Protein AF-W7TIV8-F1 (afdb_monomer_lite)

Foldseek 3Di:
DDQDDQDDDFWWFWDDDPDQWTWIFGDDPPPDLQTFIQFQDPQFTGTHSDDDQRRIWHWAADPPQWTWTAGPVRFTFFQDPVRDTTTHNDDDLRRTWHWDDDPVDPRITFIARDPVRDTRD

Structure (mmCIF, N/CA/C/O backbone):
data_AF-W7TIV8-F1
#
_entry.id   AF-W7TIV8-F1
#
loop_
_atom_site.group_PDB
_atom_site.id
_atom_site.type_symbol
_atom_site.label_atom_id
_atom_site.label_alt_id
_atom_site.label_comp_id
_atom_site.label_asym_id
_atom_site.label_entity_id
_atom_site.label_seq_id
_atom_site.pdbx_PDB_ins_code
_atom_site.Cartn_x
_atom_site.Cartn_y
_atom_site.Cartn_z
_atom_site.occupancy
_atom_site.B_iso_or_equiv
_atom_site.auth_seq_id
_atom_site.auth_comp_id
_atom_site.auth_asym_id
_atom_site.auth_atom_id
_atom_site.pdbx_PDB_model_num
ATOM 1 N N . MET A 1 1 ? 21.490 16.727 1.771 1.00 32.19 1 MET A N 1
ATOM 2 C CA . MET A 1 1 ? 20.610 15.551 1.943 1.00 32.19 1 MET A CA 1
ATOM 3 C C . MET A 1 1 ? 19.280 15.886 1.298 1.00 32.19 1 MET A C 1
ATOM 5 O O . MET A 1 1 ? 18.536 16.679 1.860 1.00 32.19 1 MET A O 1
ATOM 9 N N . ASN A 1 2 ? 19.028 15.374 0.094 1.00 31.95 2 ASN A N 1
ATOM 10 C CA . ASN A 1 2 ? 17.777 15.632 -0.614 1.00 31.95 2 ASN A CA 1
ATOM 11 C C . ASN A 1 2 ? 16.676 14.774 0.015 1.00 31.95 2 ASN A C 1
ATOM 13 O O . ASN A 1 2 ? 16.628 13.568 -0.203 1.00 31.95 2 ASN A O 1
ATOM 17 N N . ARG A 1 3 ? 15.827 15.397 0.839 1.00 27.39 3 ARG A N 1
ATOM 18 C CA . ARG A 1 3 ? 14.509 14.856 1.171 1.00 27.39 3 ARG A CA 1
ATOM 19 C C . ARG A 1 3 ? 13.634 15.086 -0.051 1.00 27.39 3 ARG A C 1
ATOM 21 O O . ARG A 1 3 ? 13.262 16.221 -0.328 1.00 27.39 3 ARG A O 1
ATOM 28 N N . THR A 1 4 ? 13.383 14.034 -0.812 1.00 33.22 4 THR A N 1
ATOM 29 C CA . THR A 1 4 ? 12.374 14.080 -1.863 1.00 33.22 4 THR A CA 1
ATOM 30 C C . THR A 1 4 ? 11.033 13.892 -1.174 1.00 33.22 4 THR A C 1
ATOM 32 O O . THR A 1 4 ? 10.724 12.797 -0.710 1.00 33.22 4 THR A O 1
ATOM 35 N N . ASP A 1 5 ? 10.277 14.978 -1.036 1.00 29.23 5 ASP A N 1
ATOM 36 C CA . ASP A 1 5 ? 8.865 14.896 -0.675 1.00 29.23 5 ASP A CA 1
ATOM 37 C C . ASP A 1 5 ? 8.171 13.965 -1.681 1.00 29.23 5 ASP A C 1
ATOM 39 O O . ASP A 1 5 ? 8.385 14.105 -2.890 1.00 29.23 5 ASP A O 1
ATOM 43 N N . LEU A 1 6 ? 7.374 13.004 -1.195 1.00 33.44 6 LEU A N 1
ATOM 44 C CA . LEU A 1 6 ? 6.531 12.160 -2.045 1.00 33.44 6 LEU A CA 1
ATOM 45 C C . LEU A 1 6 ? 5.599 13.095 -2.839 1.00 33.44 6 LEU A C 1
ATOM 47 O O . LEU A 1 6 ? 4.651 13.661 -2.293 1.00 33.44 6 LEU A O 1
ATOM 51 N N . ARG A 1 7 ? 5.919 13.336 -4.113 1.00 30.36 7 ARG A N 1
ATOM 52 C CA . ARG A 1 7 ? 5.072 14.094 -5.036 1.00 30.36 7 ARG A CA 1
ATOM 53 C C . ARG A 1 7 ? 4.249 13.110 -5.846 1.00 30.36 7 ARG A C 1
ATOM 55 O O . ARG A 1 7 ? 4.795 12.276 -6.557 1.00 30.36 7 ARG A O 1
ATOM 62 N N . ILE A 1 8 ? 2.937 13.283 -5.747 1.00 31.92 8 ILE A N 1
ATOM 63 C CA . ILE A 1 8 ? 1.914 12.438 -6.351 1.00 31.92 8 ILE A CA 1
ATOM 64 C C . ILE A 1 8 ? 2.038 12.485 -7.883 1.00 31.92 8 ILE A C 1
ATOM 66 O O . ILE A 1 8 ? 1.635 13.471 -8.496 1.00 31.92 8 ILE A O 1
ATOM 70 N N . SER A 1 9 ? 2.614 11.445 -8.497 1.00 34.16 9 SER A N 1
ATOM 71 C CA . SER A 1 9 ? 2.404 11.061 -9.907 1.00 34.16 9 SER A CA 1
ATOM 72 C C . SER A 1 9 ? 3.138 9.747 -10.253 1.00 34.16 9 SER A C 1
ATOM 74 O O . SER A 1 9 ? 4.233 9.806 -10.815 1.00 34.16 9 SER A O 1
ATOM 76 N N . SER A 1 10 ? 2.582 8.561 -9.959 1.00 35.62 10 SER A N 1
ATOM 77 C CA . SER A 1 10 ? 3.097 7.255 -10.428 1.00 35.62 10 SER A CA 1
ATOM 78 C C . SER A 1 10 ? 2.113 6.099 -10.184 1.00 35.62 10 SER A C 1
ATOM 80 O O . SER A 1 10 ? 1.615 5.924 -9.080 1.00 35.62 10 SER A O 1
ATOM 82 N N . THR A 1 11 ? 1.873 5.260 -11.197 1.00 44.84 11 THR A N 1
ATOM 83 C CA . THR A 1 11 ? 1.294 3.903 -11.052 1.00 44.84 11 THR A CA 1
ATOM 84 C C . THR A 1 11 ? 2.245 3.046 -10.203 1.00 44.84 11 THR A C 1
ATOM 86 O O . THR A 1 11 ? 3.437 3.289 -10.297 1.00 44.84 11 THR A O 1
ATOM 89 N N . MET A 1 12 ? 1.821 2.065 -9.393 1.00 47.78 12 MET A N 1
ATOM 90 C CA . MET A 1 12 ? 2.755 1.208 -8.631 1.00 47.78 12 MET A CA 1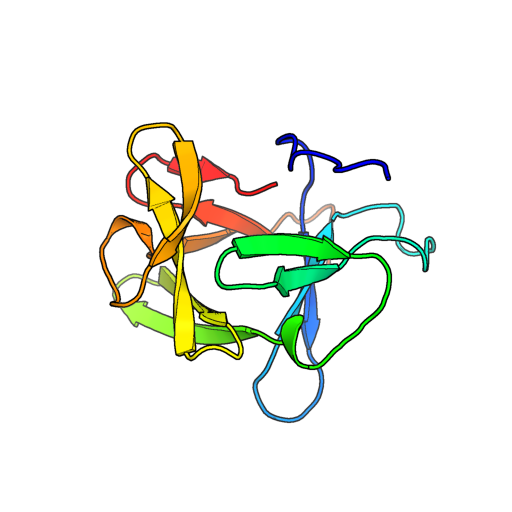
ATOM 91 C C . MET A 1 12 ? 2.845 -0.220 -9.203 1.00 47.78 12 MET A C 1
ATOM 93 O O . MET A 1 12 ? 1.948 -0.701 -9.886 1.00 47.78 12 MET A O 1
ATOM 97 N N . VAL A 1 13 ? 3.955 -0.918 -8.967 1.00 44.03 13 VAL A N 1
ATOM 98 C CA . VAL A 1 13 ? 4.175 -2.323 -9.343 1.00 44.03 13 VAL A CA 1
ATOM 99 C C . VAL A 1 13 ? 4.338 -3.130 -8.065 1.00 44.03 13 VAL A C 1
ATOM 101 O O . VAL A 1 13 ? 5.218 -2.827 -7.258 1.00 44.03 13 VAL A O 1
ATOM 104 N N . ALA A 1 14 ? 3.493 -4.146 -7.897 1.00 47.94 14 ALA A N 1
ATOM 105 C CA . ALA A 1 14 ? 3.549 -5.084 -6.787 1.00 47.94 14 ALA A CA 1
ATOM 106 C C . ALA A 1 14 ? 4.448 -6.270 -7.163 1.00 47.94 14 ALA A C 1
ATOM 108 O O . ALA A 1 14 ? 4.129 -7.015 -8.089 1.00 47.94 14 ALA A O 1
ATOM 109 N N . HIS A 1 15 ? 5.561 -6.469 -6.453 1.00 46.28 15 HIS A N 1
ATOM 110 C CA . HIS A 1 15 ? 6.356 -7.697 -6.582 1.00 46.28 15 HIS A CA 1
ATOM 111 C C . HIS A 1 15 ? 5.999 -8.630 -5.432 1.00 46.28 15 HIS A C 1
ATOM 113 O O . HIS A 1 15 ? 6.226 -8.297 -4.267 1.00 46.28 15 HIS A O 1
ATOM 119 N N . ASN A 1 16 ? 5.430 -9.788 -5.766 1.00 39.25 16 ASN A N 1
ATOM 120 C CA . ASN A 1 16 ? 5.191 -10.863 -4.811 1.00 39.25 16 ASN A CA 1
ATOM 121 C C . ASN A 1 16 ? 6.521 -11.582 -4.557 1.00 39.25 16 ASN A C 1
ATOM 123 O O . ASN A 1 16 ? 7.079 -12.190 -5.473 1.00 39.25 16 ASN A O 1
ATOM 127 N N . GLN A 1 17 ? 7.035 -11.499 -3.333 1.00 46.66 17 GLN A N 1
ATOM 128 C CA . GLN A 1 17 ? 8.084 -12.400 -2.873 1.00 46.66 17 GLN A CA 1
ATOM 129 C C . GLN A 1 17 ? 7.473 -13.380 -1.873 1.00 46.66 17 GLN A C 1
ATOM 131 O O . GLN A 1 17 ? 6.617 -13.032 -1.062 1.00 46.66 17 GLN A O 1
ATOM 136 N N . SER A 1 18 ? 7.895 -14.640 -1.976 1.00 40.47 18 SER A N 1
ATOM 137 C CA . SER A 1 18 ? 7.452 -15.748 -1.129 1.00 40.47 18 SER A CA 1
ATOM 138 C C . SER A 1 18 ? 7.386 -15.353 0.353 1.00 40.47 18 SER A C 1
ATOM 140 O O . SER A 1 18 ? 8.341 -14.762 0.849 1.00 40.47 18 SER A O 1
ATOM 142 N N . ALA A 1 19 ? 6.305 -15.767 1.035 1.00 48.03 19 ALA A N 1
ATOM 143 C CA . ALA A 1 19 ? 5.943 -15.507 2.444 1.00 48.03 19 ALA A CA 1
ATOM 144 C C . ALA A 1 19 ? 4.902 -14.395 2.714 1.00 48.03 19 ALA A C 1
ATOM 146 O O . ALA A 1 19 ? 4.876 -13.835 3.806 1.00 48.03 19 ALA A O 1
ATOM 147 N N . GLY A 1 20 ? 4.001 -14.109 1.767 1.00 58.03 20 GLY A N 1
ATOM 148 C CA . GLY A 1 20 ? 2.784 -13.319 2.034 1.00 58.03 20 GLY A CA 1
ATOM 149 C C . GLY A 1 20 ? 2.990 -11.806 2.156 1.00 58.03 20 GLY A C 1
ATOM 150 O O . GLY A 1 20 ? 2.075 -11.104 2.575 1.00 58.03 20 GLY A O 1
ATOM 151 N N . HIS A 1 21 ? 4.167 -11.308 1.775 1.00 56.19 21 HIS A N 1
ATOM 152 C CA . HIS A 1 21 ? 4.489 -9.884 1.767 1.00 56.19 21 HIS A CA 1
ATOM 153 C C . HIS A 1 21 ? 4.676 -9.387 0.332 1.00 56.19 21 HIS A C 1
ATOM 155 O O . HIS A 1 21 ? 5.140 -10.115 -0.550 1.00 56.19 21 HIS A O 1
ATOM 161 N N . VAL A 1 22 ? 4.322 -8.126 0.103 1.00 62.84 22 VAL A N 1
ATOM 162 C CA . VAL A 1 22 ? 4.420 -7.462 -1.199 1.00 62.84 22 VAL A CA 1
ATOM 163 C C . VAL A 1 22 ? 5.306 -6.232 -1.062 1.00 62.84 22 VAL A C 1
ATOM 165 O O . VAL A 1 22 ? 5.270 -5.533 -0.050 1.00 62.84 22 VAL A O 1
ATOM 168 N N . THR A 1 23 ? 6.106 -5.956 -2.089 1.00 57.84 23 THR A N 1
ATOM 169 C CA . THR A 1 23 ? 6.794 -4.665 -2.221 1.00 57.84 23 THR A CA 1
ATOM 170 C C . THR A 1 23 ? 6.108 -3.826 -3.286 1.00 57.84 23 THR A C 1
ATOM 172 O O . THR A 1 23 ? 5.681 -4.355 -4.315 1.00 57.84 23 THR A O 1
ATOM 175 N N . PHE A 1 24 ? 6.018 -2.520 -3.047 1.00 70.69 24 PHE A N 1
ATOM 176 C CA . PHE A 1 24 ? 5.453 -1.566 -3.993 1.00 70.69 24 PHE A CA 1
ATOM 177 C C . PHE A 1 24 ? 6.538 -0.608 -4.473 1.00 70.69 24 PHE A C 1
ATOM 179 O O . PHE A 1 24 ? 7.252 -0.020 -3.660 1.00 70.69 24 PHE A O 1
ATOM 186 N N . ARG A 1 25 ? 6.647 -0.448 -5.793 1.00 66.62 25 ARG A N 1
ATOM 187 C CA . ARG A 1 25 ? 7.531 0.532 -6.441 1.00 66.62 25 ARG A CA 1
ATOM 188 C C . ARG A 1 25 ? 6.739 1.380 -7.436 1.00 66.62 25 ARG A C 1
ATOM 190 O O . ARG A 1 25 ? 5.866 0.815 -8.092 1.00 66.62 25 ARG A O 1
ATOM 197 N N . PRO A 1 26 ? 7.042 2.671 -7.634 1.00 59.88 26 PRO A N 1
ATOM 198 C CA . PRO A 1 26 ? 6.542 3.428 -8.770 1.00 59.88 26 PRO A CA 1
ATOM 199 C C . PRO A 1 26 ? 6.843 2.711 -10.092 1.00 59.88 26 PRO A C 1
ATOM 201 O O . PRO A 1 26 ? 7.914 2.125 -10.282 1.00 59.88 26 PRO A O 1
ATOM 204 N N . PHE A 1 27 ? 5.911 2.788 -11.031 1.00 51.81 27 PHE A N 1
ATOM 205 C CA . PHE A 1 27 ? 6.051 2.371 -12.412 1.00 51.81 27 PHE A CA 1
ATOM 206 C C . PHE A 1 27 ? 6.978 3.369 -13.096 1.00 51.81 27 PHE A C 1
ATOM 208 O O . PHE A 1 27 ? 6.564 4.335 -13.730 1.00 51.81 27 PHE A O 1
ATOM 215 N N . SER A 1 28 ? 8.273 3.141 -12.938 1.00 51.62 28 SER A N 1
ATOM 216 C CA . SER A 1 28 ? 9.224 3.498 -13.978 1.00 51.62 28 SER A CA 1
ATOM 217 C C . SER A 1 28 ? 9.302 2.322 -14.952 1.00 51.62 28 SER A C 1
ATOM 219 O O . SER A 1 28 ? 8.887 1.209 -14.613 1.00 51.62 28 SER A O 1
ATOM 221 N N . LYS A 1 29 ? 9.765 2.566 -16.186 1.00 49.41 29 LYS A N 1
ATOM 222 C CA . LYS A 1 29 ? 9.938 1.513 -17.202 1.00 49.41 29 LYS A CA 1
ATOM 223 C C . LYS A 1 29 ? 10.517 0.250 -16.535 1.00 49.41 29 LYS A C 1
ATOM 225 O O . LYS A 1 29 ? 11.423 0.417 -15.717 1.00 49.41 29 LYS A O 1
ATOM 230 N N . PRO A 1 30 ? 10.037 -0.970 -16.858 1.00 47.84 30 PRO A N 1
ATOM 231 C CA . PRO A 1 30 ? 10.329 -2.217 -16.125 1.00 47.84 30 PRO A CA 1
ATOM 232 C C . PRO A 1 30 ? 11.813 -2.502 -15.821 1.00 47.84 30 PRO A C 1
ATOM 234 O O . PRO A 1 30 ? 12.124 -3.328 -14.966 1.00 47.84 30 PRO A O 1
ATOM 237 N N . GLU A 1 31 ? 12.692 -1.796 -16.523 1.00 52.22 31 GLU A N 1
ATOM 238 C CA . GLU A 1 31 ? 14.133 -1.938 -16.666 1.00 52.22 31 GLU A CA 1
ATOM 239 C C . GLU A 1 31 ? 14.943 -0.982 -15.770 1.00 52.22 31 GLU A C 1
ATOM 241 O O . GLU A 1 31 ? 16.167 -1.011 -15.840 1.00 52.22 31 GLU A O 1
ATOM 246 N N . ASN A 1 32 ? 14.310 -0.123 -14.953 1.00 57.62 32 ASN A N 1
ATOM 247 C CA . ASN A 1 32 ? 15.039 0.757 -14.032 1.00 57.62 32 ASN A CA 1
ATOM 248 C C . ASN A 1 32 ? 15.180 0.127 -12.626 1.00 57.62 32 ASN A C 1
ATOM 250 O O . ASN A 1 32 ? 14.238 0.202 -11.831 1.00 57.62 32 ASN A O 1
ATOM 254 N N . PRO A 1 33 ? 16.341 -0.466 -12.277 1.00 57.88 33 PRO A N 1
ATOM 255 C CA . PRO A 1 33 ? 16.595 -1.010 -10.941 1.00 57.88 33 PRO A CA 1
ATOM 256 C C . PRO A 1 33 ? 16.678 0.066 -9.843 1.00 57.88 33 PRO A C 1
ATOM 258 O O . PRO A 1 33 ? 16.726 -0.287 -8.670 1.00 57.88 33 PRO A O 1
ATOM 261 N N . GLU A 1 34 ? 16.673 1.356 -10.195 1.00 64.50 34 GLU A N 1
ATOM 262 C CA . GLU A 1 34 ? 16.735 2.479 -9.249 1.00 64.50 34 GLU A CA 1
ATOM 263 C C . GLU A 1 34 ? 15.351 2.992 -8.809 1.00 64.50 34 GLU A C 1
ATOM 265 O O . GLU A 1 34 ? 15.263 3.973 -8.068 1.00 64.50 34 GLU A O 1
ATOM 270 N N . ALA A 1 35 ? 14.256 2.364 -9.258 1.00 68.81 35 ALA A N 1
ATOM 271 C CA . ALA A 1 35 ? 12.910 2.740 -8.829 1.00 68.81 35 ALA A CA 1
ATOM 272 C C . ALA A 1 35 ? 12.769 2.569 -7.304 1.00 68.81 35 ALA A C 1
ATOM 274 O O . ALA A 1 35 ? 13.011 1.468 -6.803 1.00 68.81 35 ALA A O 1
ATOM 275 N N . PRO A 1 36 ? 12.370 3.613 -6.554 1.00 80.12 36 PRO A N 1
ATOM 276 C CA . PRO A 1 36 ? 12.320 3.517 -5.106 1.00 80.12 36 PRO A CA 1
ATOM 277 C C . PRO A 1 36 ? 11.200 2.586 -4.638 1.00 80.12 36 PRO A C 1
ATOM 279 O O . PRO A 1 36 ? 10.120 2.548 -5.218 1.00 80.12 36 PRO A O 1
ATOM 282 N N . TYR A 1 37 ? 11.439 1.864 -3.554 1.00 81.88 37 TYR A N 1
ATOM 283 C CA . TYR A 1 37 ? 10.419 1.130 -2.826 1.00 81.88 37 TYR A CA 1
ATOM 284 C C . TYR A 1 37 ? 9.663 2.073 -1.890 1.00 81.88 37 TYR A C 1
ATOM 286 O O . TYR A 1 37 ? 10.254 2.987 -1.307 1.00 81.88 37 TYR A O 1
ATOM 294 N N . LEU A 1 38 ? 8.363 1.828 -1.717 1.00 86.12 38 LEU A N 1
ATOM 295 C CA . LEU A 1 38 ? 7.611 2.396 -0.605 1.00 86.12 38 LEU A CA 1
ATOM 296 C C . LEU A 1 38 ? 8.091 1.722 0.686 1.00 86.12 38 LEU A C 1
ATOM 298 O O . LEU A 1 38 ? 7.853 0.534 0.907 1.00 86.12 38 LEU A O 1
ATOM 302 N N . THR A 1 39 ? 8.774 2.484 1.528 1.00 85.50 39 THR A N 1
ATOM 303 C CA . THR A 1 39 ? 9.465 2.003 2.724 1.00 85.50 39 THR A CA 1
ATOM 304 C C . THR A 1 39 ? 8.976 2.754 3.955 1.00 85.50 39 THR A C 1
ATOM 306 O O . THR A 1 39 ? 8.711 3.953 3.901 1.00 85.50 39 THR A O 1
ATOM 309 N N . VAL A 1 40 ? 8.889 2.074 5.094 1.00 87.62 40 VAL A N 1
ATOM 310 C CA . VAL A 1 40 ? 8.623 2.712 6.385 1.00 87.62 40 VAL A CA 1
ATOM 311 C C . VAL A 1 40 ? 9.936 3.165 7.027 1.00 87.62 40 VAL A C 1
ATOM 313 O O . VAL A 1 40 ? 10.806 2.359 7.344 1.00 87.62 40 VAL A O 1
ATOM 316 N N . GLN A 1 41 ? 10.085 4.462 7.284 1.00 88.44 41 GLN A N 1
ATOM 317 C CA . GLN A 1 41 ? 11.225 5.004 8.023 1.00 88.44 41 GLN A CA 1
ATOM 318 C C . GLN A 1 41 ? 10.737 5.917 9.145 1.00 88.44 41 GLN A C 1
ATOM 320 O O . GLN A 1 41 ? 10.124 6.950 8.890 1.00 88.44 41 GLN A O 1
ATOM 325 N N . SER A 1 42 ? 11.023 5.545 10.398 1.00 85.81 42 SER A N 1
ATOM 326 C CA . SER A 1 42 ? 10.635 6.321 11.589 1.00 85.81 42 SER A CA 1
ATOM 327 C C . SER A 1 42 ? 9.142 6.697 11.601 1.00 85.81 42 SER A C 1
ATOM 329 O O . SER A 1 42 ? 8.799 7.869 11.753 1.00 85.81 42 SER A O 1
ATOM 331 N N . ASP A 1 43 ? 8.266 5.707 11.387 1.00 84.31 43 ASP A N 1
ATOM 332 C CA . ASP A 1 43 ? 6.802 5.860 11.285 1.00 84.31 43 ASP A CA 1
ATOM 333 C C . ASP A 1 43 ? 6.309 6.769 10.151 1.00 84.31 43 ASP A C 1
ATOM 335 O O . ASP A 1 43 ? 5.181 7.262 10.172 1.00 84.31 43 ASP A O 1
ATOM 339 N N . LYS A 1 44 ? 7.134 6.975 9.125 1.00 86.88 44 LYS A N 1
ATOM 340 C CA . LYS A 1 44 ? 6.743 7.703 7.920 1.00 86.88 44 LYS A CA 1
ATOM 341 C C . LYS A 1 44 ? 6.885 6.817 6.689 1.00 86.88 44 LYS A C 1
ATOM 343 O O . LYS A 1 44 ? 7.904 6.135 6.567 1.00 86.88 44 LYS A O 1
ATOM 348 N N . PRO A 1 45 ? 5.914 6.847 5.766 1.00 85.31 45 PRO A N 1
ATOM 349 C CA . PRO A 1 45 ? 6.108 6.274 4.447 1.00 85.31 45 PRO A CA 1
ATOM 350 C C . PRO A 1 45 ? 7.077 7.168 3.662 1.00 85.31 45 PRO A C 1
ATOM 352 O O . PRO A 1 45 ? 6.903 8.387 3.595 1.00 85.31 45 PRO A O 1
ATOM 355 N N . VAL A 1 46 ? 8.121 6.572 3.099 1.00 85.12 46 VAL A N 1
ATOM 356 C CA . VAL A 1 46 ? 9.154 7.241 2.301 1.00 85.12 46 VAL A CA 1
ATOM 357 C C . VAL A 1 46 ? 9.474 6.410 1.061 1.00 85.12 46 VAL A C 1
ATOM 359 O O . VAL A 1 46 ? 9.239 5.207 1.034 1.00 85.12 46 VAL A O 1
ATOM 362 N N . ALA A 1 47 ? 10.032 7.044 0.034 1.00 85.25 47 ALA A N 1
ATOM 363 C CA . ALA A 1 47 ? 10.509 6.370 -1.168 1.00 85.25 47 ALA A CA 1
ATOM 364 C C . ALA A 1 47 ? 12.030 6.161 -1.068 1.00 85.25 47 ALA A C 1
ATOM 366 O O . ALA A 1 47 ? 12.776 7.144 -1.053 1.00 85.25 47 ALA A O 1
ATOM 367 N N . LEU A 1 48 ? 12.504 4.910 -0.992 1.00 80.00 48 LEU A N 1
ATOM 368 C CA . LEU A 1 48 ? 13.938 4.593 -0.894 1.00 80.00 48 LEU A CA 1
ATOM 369 C C . LEU A 1 48 ? 14.402 3.641 -2.008 1.00 80.00 48 LEU A C 1
ATOM 371 O O . LEU A 1 48 ? 13.740 2.645 -2.268 1.00 80.00 48 LEU A O 1
ATOM 375 N N . PRO A 1 49 ? 15.558 3.891 -2.652 1.00 75.75 49 PRO A N 1
ATOM 376 C CA . PRO A 1 49 ? 16.037 3.073 -3.775 1.00 75.75 49 PRO A CA 1
ATOM 377 C C . PRO A 1 49 ? 16.484 1.665 -3.358 1.00 75.75 49 PRO A C 1
ATOM 379 O O . PRO A 1 49 ? 16.462 0.740 -4.163 1.00 75.75 49 PRO A O 1
ATOM 382 N N . ALA A 1 50 ? 16.900 1.487 -2.103 1.00 79.06 50 ALA A N 1
ATOM 383 C CA . ALA A 1 50 ? 17.383 0.210 -1.601 1.00 79.06 50 ALA A CA 1
ATOM 384 C C . ALA A 1 50 ? 16.251 -0.595 -0.952 1.00 79.06 50 ALA A C 1
ATOM 386 O O . ALA A 1 50 ? 15.558 -0.100 -0.062 1.00 79.06 50 ALA A O 1
ATOM 387 N N . TYR A 1 51 ? 16.127 -1.860 -1.355 1.00 80.62 51 TYR A N 1
ATOM 388 C CA . TYR A 1 51 ? 15.275 -2.826 -0.672 1.00 80.62 51 TYR A CA 1
ATOM 389 C C . TYR A 1 51 ? 15.722 -3.011 0.785 1.00 80.62 51 TYR A C 1
ATOM 391 O O . TYR A 1 51 ? 16.914 -3.094 1.089 1.00 80.62 51 TYR A O 1
ATOM 399 N N . SER A 1 52 ? 14.747 -3.120 1.681 1.00 83.19 52 SER A N 1
ATOM 400 C CA . SER A 1 52 ? 14.938 -3.493 3.083 1.00 83.19 52 SER A CA 1
ATOM 401 C C . SER A 1 52 ? 13.673 -4.155 3.621 1.00 83.19 52 SER A C 1
ATOM 403 O O . SER A 1 52 ? 12.608 -4.037 3.015 1.00 83.19 52 SER A O 1
ATOM 405 N N . GLU A 1 53 ? 13.757 -4.788 4.790 1.00 82.88 53 GLU A N 1
ATOM 406 C CA . GLU A 1 53 ? 12.588 -5.340 5.493 1.00 82.88 53 GLU A CA 1
ATOM 407 C C . GLU A 1 53 ? 11.496 -4.288 5.752 1.00 82.88 53 GLU A C 1
ATOM 409 O O . GLU A 1 53 ? 10.310 -4.586 5.680 1.00 82.88 53 GLU A O 1
ATOM 414 N N . HIS A 1 54 ? 11.876 -3.020 5.919 1.00 87.12 54 HIS A N 1
ATOM 415 C CA . HIS A 1 54 ? 10.936 -1.907 6.049 1.00 87.12 54 HIS A CA 1
ATOM 416 C C . HIS A 1 54 ? 10.166 -1.580 4.758 1.00 87.12 54 HIS A C 1
ATOM 418 O O . HIS A 1 54 ? 9.270 -0.738 4.772 1.00 87.12 54 HIS A O 1
ATOM 424 N N . SER A 1 55 ? 10.550 -2.187 3.635 1.00 84.81 55 SER A N 1
ATOM 425 C CA . SER A 1 55 ? 9.887 -2.054 2.330 1.00 84.81 55 SER A CA 1
ATOM 426 C C . SER A 1 55 ? 8.855 -3.157 2.089 1.00 84.81 55 SER A C 1
ATOM 428 O O . SER A 1 55 ? 8.194 -3.161 1.050 1.00 84.81 55 SER A O 1
ATOM 430 N N . LEU A 1 56 ? 8.742 -4.107 3.024 1.00 83.31 56 LEU A N 1
ATOM 431 C CA . LEU A 1 56 ? 7.760 -5.180 2.993 1.00 83.31 56 LEU A CA 1
ATOM 432 C C . LEU A 1 56 ? 6.433 -4.702 3.580 1.00 83.31 56 LEU A C 1
ATOM 434 O O . LEU A 1 56 ? 6.390 -4.084 4.647 1.00 83.31 56 LEU A O 1
ATOM 438 N N . TRP A 1 57 ? 5.355 -5.046 2.884 1.00 87.62 57 TRP A N 1
ATOM 439 C CA . TRP A 1 57 ? 3.989 -4.751 3.289 1.00 87.62 57 TRP A CA 1
ATOM 440 C C . TRP A 1 57 ? 3.177 -6.035 3.368 1.00 87.62 57 TRP A C 1
ATOM 442 O O . TRP A 1 57 ? 3.174 -6.839 2.431 1.00 87.62 57 TRP A O 1
ATOM 452 N N . THR A 1 58 ? 2.454 -6.199 4.468 1.00 88.88 58 THR A N 1
ATOM 453 C CA . THR A 1 58 ? 1.399 -7.202 4.581 1.00 88.88 58 THR A CA 1
ATOM 454 C C . THR A 1 58 ? 0.133 -6.636 3.959 1.00 88.88 58 THR A C 1
ATOM 456 O O . THR A 1 58 ? -0.284 -5.522 4.288 1.00 88.88 58 THR A O 1
ATOM 459 N N . VAL A 1 59 ? -0.473 -7.402 3.055 1.00 89.88 59 VAL A N 1
ATOM 460 C CA . VAL A 1 59 ? -1.775 -7.076 2.469 1.00 89.88 59 VAL A CA 1
ATOM 461 C C . VAL A 1 59 ? -2.850 -7.767 3.298 1.00 89.88 59 VAL A C 1
ATOM 463 O O . VAL A 1 59 ? -2.926 -8.995 3.319 1.00 89.88 59 VAL A O 1
ATOM 466 N N . GLU A 1 60 ? -3.674 -6.986 3.988 1.00 90.50 60 GLU A N 1
ATOM 467 C CA . GLU A 1 60 ? -4.823 -7.494 4.736 1.00 90.50 60 GLU A CA 1
ATOM 468 C C . GLU A 1 60 ? -6.092 -7.283 3.905 1.00 90.50 60 GLU A C 1
ATOM 470 O O . GLU A 1 60 ? -6.395 -6.163 3.499 1.00 90.50 60 GLU A O 1
ATOM 475 N N . HIS A 1 61 ? -6.827 -8.360 3.627 1.00 88.81 61 HIS A N 1
ATOM 476 C CA . HIS A 1 61 ? -8.086 -8.286 2.886 1.00 88.81 61 HIS A CA 1
ATOM 477 C C . HIS A 1 61 ? -9.222 -7.826 3.798 1.00 88.81 61 HIS A C 1
ATOM 479 O O . HIS A 1 61 ? -9.432 -8.383 4.878 1.00 88.81 61 HIS A O 1
ATOM 485 N N . LEU A 1 62 ? -9.973 -6.835 3.331 1.00 91.00 62 LEU A N 1
ATOM 486 C CA . LEU A 1 62 ? -11.131 -6.266 4.004 1.00 91.00 62 LEU A CA 1
ATOM 487 C C . LEU A 1 62 ? -12.417 -6.638 3.238 1.00 91.00 62 LEU A C 1
ATOM 489 O O . LEU A 1 62 ? -12.354 -7.126 2.106 1.00 91.00 62 LEU A O 1
ATOM 493 N N . PRO A 1 63 ? -13.609 -6.438 3.829 1.00 90.12 63 PRO A N 1
ATOM 494 C CA . PRO A 1 63 ? -14.867 -6.548 3.091 1.00 90.12 63 PRO A CA 1
ATOM 495 C C . PRO A 1 63 ? -14.915 -5.614 1.866 1.00 90.12 63 PRO A C 1
ATOM 497 O O . PRO A 1 63 ? -14.211 -4.613 1.819 1.00 90.12 63 PRO A O 1
ATOM 500 N N . ASN A 1 64 ? -15.803 -5.901 0.906 1.00 89.38 64 ASN A N 1
ATOM 501 C CA . ASN A 1 64 ? -16.022 -5.092 -0.310 1.00 89.38 64 ASN A CA 1
ATOM 502 C C . ASN A 1 64 ? -14.808 -4.978 -1.250 1.00 89.38 64 ASN A C 1
ATOM 504 O O . ASN A 1 64 ? -14.631 -3.953 -1.908 1.00 89.38 64 ASN A O 1
ATOM 508 N N . ASP A 1 65 ? -13.983 -6.026 -1.316 1.00 88.50 65 ASP A N 1
ATOM 509 C CA . ASP A 1 65 ? -12.777 -6.082 -2.157 1.00 88.50 65 ASP A CA 1
ATOM 510 C C . ASP A 1 65 ? -11.754 -4.970 -1.847 1.00 88.50 65 ASP A C 1
ATOM 512 O O . ASP A 1 65 ? -10.910 -4.618 -2.675 1.00 88.50 65 ASP A O 1
ATOM 516 N N . GLU A 1 66 ? -11.820 -4.415 -0.636 1.00 93.31 66 GLU A N 1
ATOM 517 C CA . GLU A 1 66 ? -10.855 -3.453 -0.119 1.00 93.31 66 GLU A CA 1
ATOM 518 C C .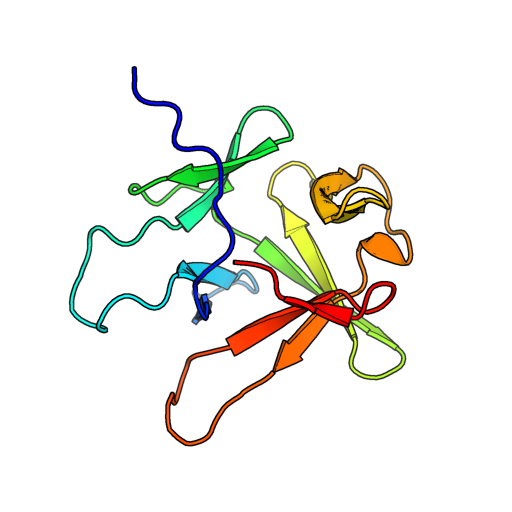 GLU A 1 66 ? -9.667 -4.177 0.523 1.00 93.31 66 GLU A C 1
ATOM 520 O O . GLU A 1 66 ? -9.726 -5.351 0.904 1.00 93.31 66 GLU A O 1
ATOM 525 N N . VAL A 1 67 ? -8.559 -3.461 0.658 1.00 93.75 67 VAL A N 1
ATOM 526 C CA . VAL A 1 67 ? -7.338 -3.951 1.293 1.00 93.75 67 VAL A CA 1
ATOM 527 C C . VAL A 1 67 ? -6.766 -2.899 2.231 1.00 93.75 67 VAL A C 1
ATOM 529 O O . VAL A 1 67 ? -6.915 -1.701 1.997 1.00 93.75 67 VAL A O 1
ATOM 532 N N . ALA A 1 68 ? -6.056 -3.341 3.261 1.00 94.19 68 ALA A N 1
ATOM 533 C CA . ALA A 1 68 ? -5.167 -2.498 4.046 1.00 94.19 68 ALA A CA 1
ATOM 534 C C . ALA A 1 68 ? -3.714 -2.923 3.825 1.00 94.19 68 ALA A C 1
ATOM 536 O O . ALA A 1 68 ? -3.406 -4.104 3.650 1.00 94.19 68 ALA A O 1
ATOM 537 N N . LEU A 1 69 ? -2.812 -1.943 3.843 1.00 93.62 69 LEU A N 1
ATOM 538 C CA . LEU A 1 69 ? -1.374 -2.170 3.760 1.00 93.62 69 LEU A CA 1
ATOM 539 C C . LEU A 1 69 ? -0.739 -1.920 5.118 1.00 93.62 69 LEU A C 1
ATOM 541 O O . LEU A 1 69 ? -0.690 -0.778 5.575 1.00 93.62 69 LEU A O 1
ATOM 545 N N . LYS A 1 70 ? -0.228 -2.980 5.741 1.00 93.25 70 LYS A N 1
ATOM 546 C CA . LYS A 1 70 ? 0.443 -2.912 7.039 1.00 93.25 70 LYS A CA 1
ATOM 547 C C . LYS A 1 70 ? 1.949 -3.018 6.861 1.00 93.25 70 LYS A C 1
ATOM 549 O O . LYS A 1 70 ? 2.445 -3.985 6.284 1.00 93.25 70 LYS A O 1
ATOM 554 N N . GLY A 1 71 ? 2.667 -2.000 7.318 1.00 90.00 71 GLY A N 1
ATOM 555 C CA . GLY A 1 71 ? 4.121 -1.948 7.235 1.00 90.00 71 GLY A CA 1
ATOM 556 C C . GLY A 1 71 ? 4.796 -2.788 8.317 1.00 90.00 71 GLY A C 1
ATOM 557 O O . GLY A 1 71 ? 4.163 -3.230 9.277 1.00 90.00 71 GLY A O 1
ATOM 558 N N . TYR A 1 72 ? 6.116 -2.947 8.204 1.00 87.12 72 TYR A N 1
ATOM 559 C CA . TYR A 1 72 ? 6.938 -3.689 9.172 1.00 87.12 72 TYR A CA 1
ATOM 560 C C . TYR A 1 72 ? 6.812 -3.189 10.627 1.00 87.12 72 TYR A C 1
ATOM 562 O O . TYR A 1 72 ? 6.938 -3.962 11.571 1.00 87.12 72 TYR A O 1
ATOM 570 N N . ASN A 1 73 ? 6.515 -1.902 10.827 1.00 89.50 73 ASN A N 1
ATOM 571 C CA . ASN A 1 73 ? 6.265 -1.319 12.151 1.00 89.50 73 ASN A CA 1
ATOM 572 C C . ASN A 1 73 ? 4.888 -1.681 12.746 1.00 89.50 73 ASN A C 1
ATOM 574 O O . ASN A 1 73 ? 4.553 -1.201 13.824 1.00 89.50 73 ASN A O 1
ATOM 578 N N . GLY A 1 74 ? 4.075 -2.480 12.048 1.00 92.38 74 GLY A N 1
ATOM 579 C CA . GLY A 1 74 ? 2.730 -2.865 12.473 1.00 92.38 74 GLY A CA 1
ATOM 580 C C . GLY A 1 74 ? 1.662 -1.790 12.260 1.00 92.38 74 GLY A C 1
ATOM 581 O O . GLY A 1 74 ? 0.518 -2.007 12.649 1.00 92.38 74 GLY A O 1
ATOM 582 N N . HIS A 1 75 ? 2.005 -0.659 11.641 1.00 95.25 75 HIS A N 1
ATOM 583 C CA . HIS A 1 75 ? 1.080 0.436 11.349 1.00 95.25 75 HIS A CA 1
ATOM 584 C C . HIS A 1 75 ? 0.559 0.352 9.907 1.00 95.25 75 HIS A C 1
ATOM 586 O O . HIS A 1 75 ? 1.193 -0.245 9.034 1.00 95.25 75 HIS A O 1
ATOM 592 N N . TYR A 1 76 ? -0.578 0.988 9.644 1.00 95.44 76 TYR A N 1
ATOM 593 C CA . TYR A 1 76 ? -1.270 0.958 8.359 1.00 95.44 76 TYR A CA 1
ATOM 594 C C . TYR A 1 76 ? -0.959 2.192 7.517 1.00 95.44 76 TYR A C 1
ATOM 596 O O . TYR A 1 76 ? -0.907 3.310 8.028 1.00 95.44 76 TYR A O 1
ATOM 604 N N . LEU A 1 77 ? -0.791 2.006 6.211 1.00 93.62 77 LEU A N 1
ATOM 605 C CA . LEU A 1 77 ? -0.766 3.113 5.262 1.00 93.62 77 LEU A CA 1
ATOM 606 C C . LEU A 1 77 ? -2.140 3.797 5.256 1.00 93.62 77 LEU A C 1
ATOM 608 O O . LEU A 1 77 ? -3.167 3.120 5.208 1.00 93.62 77 LEU A O 1
ATOM 612 N N . SER A 1 78 ? -2.171 5.124 5.340 1.00 92.81 78 SER A N 1
ATOM 613 C CA . SER A 1 78 ? -3.417 5.883 5.468 1.00 92.81 78 SER A CA 1
ATOM 614 C C . SER A 1 78 ? -3.323 7.249 4.794 1.00 92.81 78 SER A C 1
ATOM 616 O O . SER A 1 78 ? -2.243 7.850 4.764 1.00 92.81 78 SER A O 1
ATOM 618 N N . VAL A 1 79 ? -4.443 7.766 4.284 1.00 90.25 79 VAL A N 1
ATOM 619 C CA . VAL A 1 79 ? -4.532 9.112 3.693 1.00 90.25 79 VAL A CA 1
ATOM 620 C C . VAL A 1 79 ? -5.419 9.997 4.561 1.00 90.25 79 VAL A C 1
ATOM 622 O O . VAL A 1 79 ? -6.609 9.749 4.714 1.00 90.25 79 VAL A O 1
ATOM 625 N N . ASN A 1 80 ? -4.845 11.052 5.136 1.00 88.62 80 ASN A N 1
ATOM 626 C CA . ASN A 1 80 ? -5.613 11.971 5.976 1.00 88.62 80 ASN A CA 1
ATOM 627 C C . ASN A 1 80 ? -6.475 12.946 5.145 1.00 88.62 80 ASN A C 1
ATOM 629 O O . ASN A 1 80 ? -6.335 13.047 3.928 1.00 88.62 80 ASN A O 1
ATOM 633 N N . SER A 1 81 ? -7.315 13.737 5.819 1.00 86.75 81 SER A N 1
ATOM 634 C CA . SER A 1 81 ? -8.207 14.734 5.197 1.00 86.75 81 SER A CA 1
ATOM 635 C C . SER A 1 81 ? -7.502 15.870 4.440 1.00 86.75 81 SER A C 1
ATOM 637 O O . SER A 1 81 ? -8.151 16.632 3.727 1.00 86.75 81 SER A O 1
ATOM 639 N N . HIS A 1 82 ? -6.179 15.990 4.577 1.00 86.94 82 HIS A N 1
ATOM 640 C CA . HIS A 1 82 ? -5.341 16.907 3.802 1.00 86.94 82 HIS A CA 1
ATOM 641 C C . HIS A 1 82 ? -4.672 16.209 2.608 1.00 86.94 82 HIS A C 1
ATOM 643 O O . HIS A 1 82 ? -3.740 16.759 2.022 1.00 86.94 82 HIS A O 1
ATOM 649 N N . PHE A 1 83 ? -5.124 15.001 2.257 1.00 84.88 83 PHE A N 1
ATOM 650 C CA . PHE A 1 83 ? -4.586 14.159 1.187 1.00 84.88 83 PHE A CA 1
ATOM 651 C C . PHE A 1 83 ? -3.118 13.759 1.390 1.00 84.88 83 PHE A C 1
ATOM 653 O O . PHE A 1 83 ? -2.394 13.505 0.428 1.00 84.88 83 PHE A O 1
ATOM 660 N N . GLN A 1 84 ? -2.660 13.707 2.643 1.00 86.75 84 GLN A N 1
ATOM 661 C CA . GLN A 1 84 ? -1.295 13.307 2.970 1.00 86.75 84 GLN A CA 1
ATOM 662 C C . GLN A 1 84 ? -1.250 11.841 3.388 1.00 86.75 84 GLN A C 1
ATOM 664 O O . GLN A 1 84 ? -2.007 11.398 4.258 1.00 86.75 84 GLN A O 1
ATOM 669 N N . VAL A 1 85 ? -0.302 11.112 2.803 1.00 88.50 85 VAL A N 1
ATOM 670 C CA . VAL A 1 85 ? -0.012 9.727 3.168 1.00 88.50 85 VAL A CA 1
ATOM 671 C C . VAL A 1 85 ? 0.771 9.699 4.482 1.00 88.50 85 VAL A C 1
ATOM 673 O O . VAL A 1 85 ? 1.756 10.420 4.650 1.00 88.50 85 VAL A O 1
ATOM 676 N N . HIS A 1 86 ? 0.343 8.865 5.422 1.00 90.88 86 HIS A N 1
ATOM 677 C CA . HIS A 1 86 ? 0.980 8.691 6.725 1.00 90.88 86 HIS A CA 1
ATOM 678 C C . HIS A 1 86 ? 0.818 7.250 7.227 1.00 90.88 86 HIS A C 1
ATOM 680 O O . HIS A 1 86 ? 0.122 6.446 6.608 1.00 90.88 86 HIS A O 1
ATOM 686 N N . MET A 1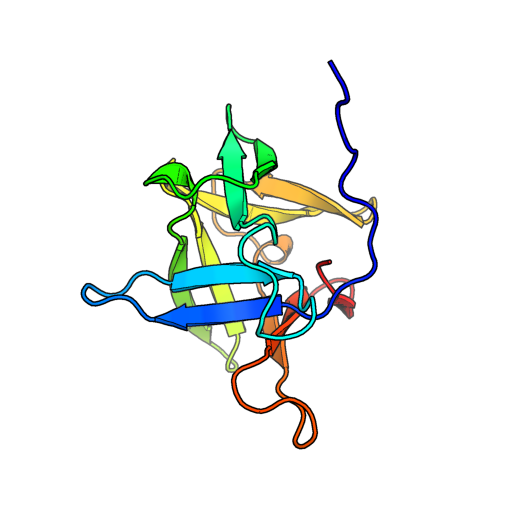 87 ? 1.473 6.930 8.348 1.00 93.88 87 MET A N 1
ATOM 687 C CA . MET A 1 87 ? 1.269 5.666 9.059 1.00 93.88 87 MET A CA 1
ATOM 688 C C . MET A 1 87 ? 0.245 5.861 10.183 1.00 93.88 87 MET A C 1
ATOM 690 O O . MET A 1 87 ? 0.493 6.623 11.121 1.00 93.88 87 MET A O 1
ATOM 694 N N . ALA A 1 88 ? -0.884 5.165 10.107 1.00 94.75 88 ALA A N 1
ATOM 695 C CA . ALA A 1 88 ? -1.893 5.099 11.157 1.00 94.75 88 ALA A CA 1
ATOM 696 C C . ALA A 1 88 ? -1.621 3.899 12.074 1.00 94.75 88 ALA A C 1
ATOM 698 O O . ALA A 1 88 ? -1.374 2.791 11.606 1.00 94.75 88 ALA A O 1
ATOM 699 N N . LYS A 1 89 ? -1.662 4.102 13.396 1.00 94.94 89 LYS A N 1
ATOM 700 C CA . LYS A 1 89 ? -1.389 3.021 14.362 1.00 94.94 89 LYS A CA 1
ATOM 701 C C . LYS A 1 89 ? -2.455 1.928 14.357 1.00 94.94 89 LYS A C 1
ATOM 703 O O . LYS A 1 89 ? -2.143 0.771 14.594 1.00 94.94 89 LYS A O 1
ATOM 708 N N . GLU A 1 90 ? -3.689 2.320 14.071 1.00 95.81 90 GLU A N 1
ATOM 709 C CA . GLU A 1 90 ? -4.862 1.458 14.052 1.00 95.81 90 GLU A CA 1
ATOM 710 C C . GLU A 1 90 ? -5.500 1.491 12.667 1.00 95.81 90 GLU A C 1
ATOM 712 O O . GLU A 1 90 ? -5.367 2.479 11.940 1.00 95.81 90 GLU A O 1
ATOM 717 N N . LEU A 1 91 ? -6.212 0.420 12.321 1.00 95.81 91 LEU A N 1
ATOM 718 C CA . LEU A 1 91 ? -6.979 0.361 11.086 1.00 95.81 91 LEU A CA 1
ATOM 719 C C . LEU A 1 91 ? -8.163 1.335 11.172 1.00 95.81 91 LEU A C 1
ATOM 721 O O . LEU A 1 91 ? -8.982 1.255 12.089 1.00 95.81 91 LEU A O 1
ATOM 725 N N . SER A 1 92 ? -8.273 2.234 10.198 1.00 95.19 92 SER A N 1
ATOM 726 C CA . SER A 1 92 ? -9.407 3.147 10.038 1.00 95.19 92 SER A CA 1
ATOM 727 C C . SER A 1 92 ? -9.869 3.176 8.583 1.00 95.19 92 SER A C 1
ATOM 729 O O . SER A 1 92 ? -9.196 2.633 7.709 1.00 95.19 92 SER A O 1
ATOM 731 N N . LYS A 1 93 ? -11.000 3.830 8.294 1.00 94.12 93 LYS A N 1
ATOM 732 C CA . LYS A 1 93 ? -11.516 3.933 6.916 1.00 94.12 93 LYS A CA 1
ATOM 733 C C . LYS A 1 93 ? -10.510 4.583 5.966 1.00 94.12 93 LYS A C 1
ATOM 735 O O . LYS A 1 93 ? -10.399 4.173 4.822 1.00 94.12 93 LYS A O 1
ATOM 740 N N . GLU A 1 94 ? -9.731 5.533 6.462 1.00 93.44 94 GLU A N 1
ATOM 741 C CA . GLU A 1 94 ? -8.664 6.219 5.729 1.00 93.44 94 GLU A CA 1
ATOM 742 C C . GLU A 1 94 ? -7.493 5.290 5.343 1.00 93.44 94 GLU A C 1
ATOM 744 O O . GLU A 1 94 ? -6.626 5.674 4.556 1.00 93.44 94 GLU A O 1
ATOM 749 N N . SER A 1 95 ? -7.442 4.077 5.906 1.00 95.12 95 SER A N 1
ATOM 750 C CA . SER A 1 95 ? -6.508 3.003 5.542 1.00 95.12 95 SER A CA 1
ATOM 751 C C . SER A 1 95 ? -7.093 1.978 4.569 1.00 95.12 95 SER A C 1
ATOM 753 O O . SER A 1 95 ? -6.386 1.044 4.191 1.00 95.12 95 SER A O 1
ATOM 755 N N . HIS A 1 96 ? -8.361 2.114 4.169 1.00 95.12 96 HIS A N 1
ATOM 756 C CA . HIS A 1 96 ? -8.994 1.211 3.213 1.00 95.12 96 HIS A CA 1
ATOM 757 C C . HIS A 1 96 ? -8.624 1.624 1.789 1.00 95.12 96 HIS A C 1
ATOM 759 O O . HIS A 1 96 ? -8.888 2.750 1.349 1.00 95.12 96 HIS A O 1
ATOM 765 N N . LEU A 1 97 ? -8.030 0.689 1.059 1.00 93.94 97 LEU A N 1
ATOM 766 C CA . LEU A 1 97 ? -7.474 0.889 -0.270 1.00 93.94 97 LEU A CA 1
ATOM 767 C C . LEU A 1 97 ? -8.099 -0.090 -1.270 1.00 93.94 97 LEU A C 1
ATOM 769 O O . LEU A 1 97 ? -8.614 -1.142 -0.907 1.00 93.94 97 LEU A O 1
ATOM 773 N N . GLN A 1 98 ? -7.999 0.230 -2.552 1.00 91.31 98 GLN A N 1
ATOM 774 C CA . GLN A 1 98 ? -8.328 -0.644 -3.671 1.00 91.31 98 GLN A CA 1
ATOM 775 C C . GLN A 1 98 ? -7.126 -0.745 -4.606 1.00 91.31 98 GLN A C 1
ATOM 777 O O . GLN A 1 98 ? -6.477 0.259 -4.914 1.00 91.31 98 GLN A O 1
ATOM 782 N N . PHE A 1 99 ? -6.855 -1.951 -5.101 1.00 87.69 99 PHE A N 1
ATOM 783 C CA . PHE A 1 99 ? -5.908 -2.154 -6.193 1.00 87.69 99 PHE A CA 1
ATOM 784 C C . PHE A 1 99 ? -6.642 -2.090 -7.527 1.00 87.69 99 PHE A C 1
ATOM 786 O O . PHE A 1 99 ? -7.512 -2.907 -7.819 1.00 87.69 99 PHE A O 1
ATOM 793 N N . VAL A 1 100 ? -6.271 -1.118 -8.352 1.00 84.25 100 VAL A N 1
ATOM 794 C CA . VAL A 1 100 ? -6.841 -0.907 -9.682 1.00 84.25 100 VAL A CA 1
ATOM 795 C C . VAL A 1 100 ? -5.827 -1.372 -10.719 1.00 84.25 100 VAL A C 1
ATOM 797 O O . VAL A 1 100 ? -4.719 -0.842 -10.797 1.00 84.25 100 VAL A O 1
ATOM 800 N N . THR A 1 101 ? -6.196 -2.373 -11.512 1.00 79.75 101 THR A N 1
ATOM 801 C CA . THR A 1 101 ? -5.370 -2.883 -12.615 1.00 79.75 101 THR A CA 1
ATOM 802 C C . THR A 1 101 ? -5.747 -2.204 -13.930 1.00 79.75 101 THR A C 1
ATOM 804 O O . THR A 1 101 ? -6.856 -1.695 -14.089 1.00 79.75 101 THR A O 1
ATOM 807 N N . HIS A 1 102 ? -4.819 -2.191 -14.886 1.00 74.94 102 HIS A N 1
ATOM 808 C CA . HIS A 1 102 ? -5.063 -1.676 -16.230 1.00 74.94 102 HIS A CA 1
ATOM 809 C C . HIS A 1 102 ? -4.487 -2.645 -17.263 1.00 74.94 102 HIS A C 1
ATOM 811 O O . HIS A 1 102 ? -3.360 -3.113 -17.100 1.00 74.94 102 HIS A O 1
ATOM 817 N N . ALA A 1 103 ? -5.242 -2.939 -18.325 1.00 74.62 103 ALA A N 1
ATOM 818 C CA . ALA A 1 103 ? -4.859 -3.940 -19.326 1.00 74.62 103 ALA A CA 1
ATOM 819 C C . ALA A 1 103 ? -3.514 -3.616 -20.002 1.00 74.62 103 ALA A C 1
ATOM 821 O O . ALA A 1 103 ? -2.699 -4.508 -20.218 1.00 74.62 103 ALA A O 1
ATOM 822 N N . ASP A 1 104 ? -3.258 -2.330 -20.251 1.00 76.19 104 ASP A N 1
ATOM 823 C CA . ASP A 1 104 ? -2.018 -1.855 -20.883 1.00 76.19 104 ASP A CA 1
ATOM 824 C C . ASP A 1 104 ? -0.779 -1.923 -19.970 1.00 76.19 104 ASP A C 1
ATOM 826 O O . ASP A 1 104 ? 0.344 -1.744 -20.439 1.00 76.19 104 ASP A O 1
ATOM 830 N N . PHE A 1 105 ? -0.961 -2.191 -18.672 1.00 71.00 105 PHE A N 1
ATOM 831 C CA . PHE A 1 105 ? 0.116 -2.243 -17.679 1.00 71.00 105 PHE A CA 1
ATOM 83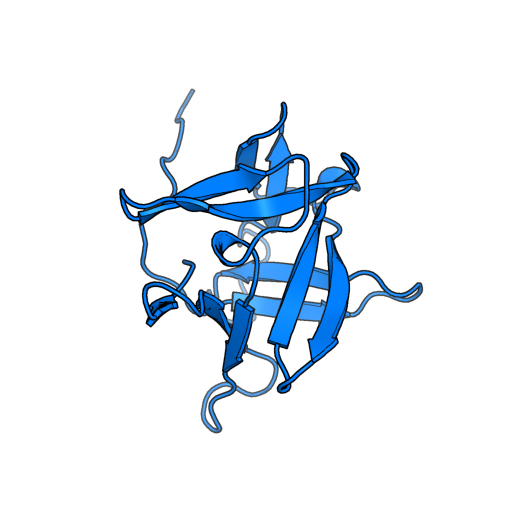2 C C . PHE A 1 105 ? 0.058 -3.554 -16.879 1.00 71.00 105 PHE A C 1
ATOM 834 O O . PHE A 1 105 ? -0.189 -3.541 -15.668 1.00 71.00 105 PHE A O 1
ATOM 841 N N . PRO A 1 106 ? 0.272 -4.712 -17.532 1.00 70.31 106 PRO A N 1
ATOM 842 C CA . PRO A 1 106 ? 0.217 -6.002 -16.858 1.00 70.31 106 PRO A CA 1
ATOM 843 C C . PRO A 1 106 ? 1.238 -6.066 -15.714 1.00 70.31 106 PRO A C 1
ATOM 845 O O . PRO A 1 106 ? 2.381 -5.628 -15.844 1.00 70.31 106 PRO A O 1
ATOM 848 N N . GLY A 1 107 ? 0.807 -6.594 -14.567 1.00 70.69 107 GLY A N 1
ATOM 849 C CA . GLY A 1 107 ? 1.619 -6.663 -13.346 1.00 70.69 107 GLY A CA 1
ATOM 850 C C . GLY A 1 107 ? 1.710 -5.352 -12.555 1.00 70.69 107 GLY A C 1
ATOM 851 O O . GLY A 1 107 ? 2.342 -5.327 -11.500 1.00 70.69 107 GLY A O 1
ATOM 852 N N . CYS A 1 108 ? 1.071 -4.277 -13.022 1.00 72.81 108 CYS A N 1
ATOM 853 C CA . CYS A 1 108 ? 1.017 -2.998 -12.321 1.00 72.81 108 CYS A CA 1
ATOM 854 C C . CYS A 1 108 ? -0.356 -2.792 -11.672 1.00 72.81 108 CYS A C 1
ATOM 856 O O . CYS A 1 108 ? -1.389 -3.195 -12.211 1.00 72.81 108 CYS A O 1
ATOM 858 N N . VAL A 1 109 ? -0.358 -2.130 -10.519 1.00 77.44 109 VAL A N 1
ATOM 859 C CA . VAL A 1 109 ? -1.556 -1.727 -9.784 1.00 77.44 109 VAL A CA 1
ATOM 860 C C . VAL A 1 109 ? -1.453 -0.254 -9.409 1.00 77.44 109 VAL A C 1
ATOM 862 O O . VAL A 1 109 ? -0.462 0.208 -8.847 1.00 77.44 109 VAL A O 1
ATOM 865 N N . ALA A 1 110 ? -2.493 0.515 -9.694 1.00 81.88 110 ALA A N 1
ATOM 866 C CA . ALA A 1 110 ? -2.685 1.784 -9.012 1.00 81.88 110 ALA A CA 1
ATOM 867 C C . ALA A 1 110 ? -3.329 1.500 -7.651 1.00 81.88 110 ALA A C 1
ATOM 869 O O . ALA A 1 110 ? -4.230 0.666 -7.553 1.00 81.88 110 ALA A O 1
ATOM 870 N N . ILE A 1 111 ? -2.872 2.178 -6.601 1.00 86.62 111 ILE A N 1
ATOM 871 C CA . ILE A 1 111 ? -3.474 2.054 -5.273 1.00 86.62 111 ILE A CA 1
ATOM 872 C C . ILE A 1 111 ? -4.378 3.255 -5.060 1.00 86.62 111 ILE A C 1
ATOM 874 O O . ILE A 1 111 ? -3.919 4.391 -5.154 1.00 86.62 111 ILE A O 1
ATOM 878 N N . LYS A 1 112 ? -5.658 3.009 -4.801 1.00 88.12 112 LYS A N 1
ATOM 879 C CA . LYS A 1 112 ? -6.669 4.043 -4.590 1.00 88.12 112 LYS A CA 1
ATOM 880 C C . LYS A 1 112 ? -7.173 3.990 -3.158 1.00 88.12 112 LYS A C 1
ATOM 882 O O . LYS A 1 112 ? -7.643 2.947 -2.728 1.00 88.12 112 LYS A O 1
ATOM 887 N N . GLU A 1 113 ? -7.114 5.097 -2.440 1.00 89.38 113 GLU A N 1
ATOM 888 C CA . GLU A 1 113 ? -7.763 5.239 -1.142 1.00 89.38 113 GLU A CA 1
ATOM 889 C C . GLU A 1 113 ? -9.273 5.466 -1.312 1.00 89.38 113 GLU A C 1
ATOM 891 O O . GLU A 1 113 ? -9.728 6.100 -2.271 1.00 89.38 113 GLU A O 1
ATOM 896 N N . THR A 1 114 ? -10.072 4.864 -0.432 1.00 90.31 114 THR A N 1
ATOM 897 C CA . THR A 1 114 ? -11.513 4.680 -0.665 1.00 90.31 114 THR A CA 1
ATOM 898 C C . THR A 1 114 ? -12.390 5.816 -0.144 1.00 90.31 114 THR A C 1
ATOM 900 O O . THR A 1 114 ? -13.441 6.047 -0.741 1.00 90.31 114 THR A O 1
ATOM 903 N N . VAL A 1 115 ? -11.976 6.567 0.882 1.00 89.62 115 VAL A N 1
ATOM 904 C CA . VAL A 1 115 ? -12.745 7.689 1.455 1.00 89.62 115 VAL A CA 1
ATOM 905 C C . VAL A 1 115 ? -12.694 8.912 0.550 1.00 89.62 115 VAL A C 1
ATOM 907 O O . VAL A 1 115 ? -13.727 9.509 0.249 1.00 89.62 115 VAL A O 1
ATOM 910 N N . HIS A 1 116 ? -11.502 9.289 0.096 1.00 87.06 116 HIS A N 1
ATOM 911 C CA . HIS A 1 116 ? -11.287 10.485 -0.718 1.00 87.06 116 HIS A CA 1
ATOM 912 C C . HIS A 1 116 ? -11.217 10.173 -2.214 1.00 87.06 116 HIS A C 1
ATOM 914 O O . HIS A 1 116 ? -11.126 11.086 -3.036 1.00 87.06 116 HIS A O 1
ATOM 920 N N . HIS A 1 117 ? -11.249 8.886 -2.574 1.00 87.44 117 HIS A N 1
ATOM 921 C CA . HIS A 1 117 ? -11.119 8.398 -3.943 1.00 87.44 117 HIS A CA 1
ATOM 922 C C . HIS A 1 117 ? -9.838 8.871 -4.647 1.00 87.44 117 HIS A C 1
ATOM 924 O O . HIS A 1 117 ? -9.827 9.053 -5.867 1.00 87.44 117 HIS A O 1
ATOM 930 N N . THR A 1 118 ? -8.757 9.045 -3.888 1.00 81.44 118 THR A N 1
ATOM 931 C CA . THR A 1 118 ? -7.465 9.517 -4.390 1.00 81.44 118 THR A CA 1
ATOM 932 C C . THR A 1 118 ? -6.511 8.360 -4.648 1.00 81.44 118 THR A C 1
ATOM 934 O O . THR A 1 118 ? -6.528 7.347 -3.957 1.00 81.44 118 THR A O 1
ATOM 937 N N . PHE A 1 119 ? -5.664 8.495 -5.666 1.00 81.69 119 PHE A N 1
ATOM 938 C CA . PHE A 1 119 ? -4.608 7.522 -5.928 1.00 81.69 119 PHE A CA 1
ATOM 939 C C . PHE A 1 119 ? -3.357 7.869 -5.122 1.00 81.69 119 PHE A C 1
ATOM 941 O O . PHE A 1 119 ? -2.939 9.028 -5.097 1.00 81.69 119 PHE A O 1
ATOM 948 N N . LEU A 1 120 ? -2.754 6.861 -4.491 1.00 74.62 120 LEU A N 1
ATOM 949 C CA . LEU A 1 120 ? -1.412 6.968 -3.935 1.00 74.62 120 LEU A CA 1
ATOM 950 C C . LEU A 1 120 ? -0.395 6.931 -5.074 1.00 74.62 120 LEU A C 1
ATOM 952 O O . LEU A 1 120 ? -0.542 6.152 -6.019 1.00 74.62 120 LEU A O 1
ATOM 956 N N . ALA A 1 121 ? 0.630 7.767 -4.964 1.00 55.44 121 ALA A N 1
ATOM 957 C CA . ALA A 1 121 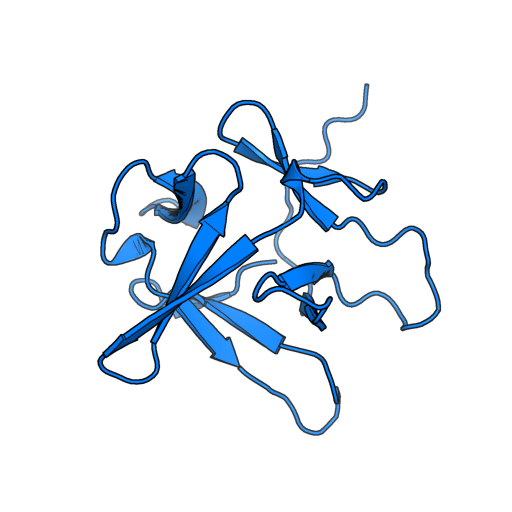? 1.696 7.891 -5.941 1.00 55.44 121 ALA A CA 1
ATOM 958 C C . ALA A 1 121 ? 3.027 8.226 -5.277 1.00 55.44 121 ALA A C 1
ATOM 960 O O . ALA A 1 121 ? 2.999 8.938 -4.247 1.00 55.44 121 ALA A O 1
#

Organism: NCBI:txid72520

pLDDT: mean 75.18, std 19.86, range [27.39, 95.81]

InterPro domains:
  IPR008999 Actin-crosslinking [SSF50405] (51-121)

Sequence (121 aa):
MNRTDLRISSTMVAHNQSAGHVTFRPFSKPENPEAPYLTVQSDKPVALPAYSEHSLWTVEHLPNDEVALKGYNGHYLSVNSHFQVHMAKELSKESHLQFVTHADFPGCVAIKETVHHTFLA

Radius of gyration: 13.45 Å; chains: 1; bounding box: 37×33×35 Å

Secondary structure (DSSP, 8-state):
-------S---EEEEEETTTEEEEEE---TT-TTPPEEEEETTEEEEESS--GGG-EEEEE-GGG-EEEEETTSPEEEE-TTS-EEEESS--GGG-EEEEE-TTSTTEEEEEESSS-PEE-

=== Feature glossary ===
Key to the feature types in this record:

pLDDT. pLDDT is the predicted lDDT-Cα score: AlphaFold's confidence that the local environment of each residue (all inter-atomic distances within 15 Å) is correctly placed. It is a per-residue number between 0 and 100, with higher meaning more reliable.

Radius of gyration, Cα contacts, bounding box. The geometric summary reports three shape descriptors. Rg (radius of gyration) measures how spread out the Cα atoms are about their centre of mass; compact globular proteins have small Rg, elongated or unfolded ones large. Cα contacts (<8 Å, |i−j|>4) count long-range residue pairs in spatial proximity — high for tightly packed folds, near zero for rods or random coil. The bounding-box extents give the protein's footprint along x, y, z in Å.

Backbone torsions (φ/ψ). Backbone dihedral angles. Every residue except chain termini has a φ (preceding-C → N → Cα → C) and a ψ (N → Cα → C → next-N). They are reported in degrees following the IUPAC sign convention. Secondary structure is essentially a statement about which (φ, ψ) basin each residue occupies.

Contact-map, Ramachandran, and PAE plots. Plot images: a contact map (which residues are close in 3D, as an N×N binary image), a Ramachandran scatter (backbone torsion angles, revealing secondary-structure composition at a glance), and — for AlphaFold structures — a PAE heatmap (pairwise prediction confidence).

Predicted aligned error. Predicted Aligned Error (PAE) is an AlphaFold confidence matrix: entry (i, j) is the expected error in the position of residue j, in ångströms, when the prediction is superimposed on the true structure at residue i. Low PAE within a block of residues means that block is internally rigid and well-predicted; high PAE between two blocks means their relative placement is uncertain even if each block individually is confident.

Secondary structure (3-state, P-SEA). Three-state secondary structure (P-SEA) collapses the eight DSSP classes into helix (a), strand (b), and coil (c). P-SEA assigns these from Cα geometry alone — distances and angles — without requiring backbone oxygens, so it works on any Cα trace.

Solvent-accessible surface area. Solvent-accessible surface area (SASA) is the area in Å² traced out by the centre of a 1.4 Å probe sphere (a water molecule) rolled over the protein's van der Waals surface (Shrake–Rupley / Lee–Richards construction). Buried residues have near-zero SASA; fully exposed residues can exceed 200 Å². The total SASA scales roughly with the number of surface residues.

Foldseek 3Di. The Foldseek 3Di string encodes local tertiary geometry as a 20-letter alphabet — one character per residue — derived from the relative positions of nearby Cα atoms. Unlike the amino-acid sequence, 3Di is a direct function of the 3D structure, so two proteins with the same fold have similar 3Di strings even at low sequence identity.

B-factor. For experimental (PDB) structures, the B-factor (temperature factor) quantifies the positional spread of each atom in the crystal — a combinatio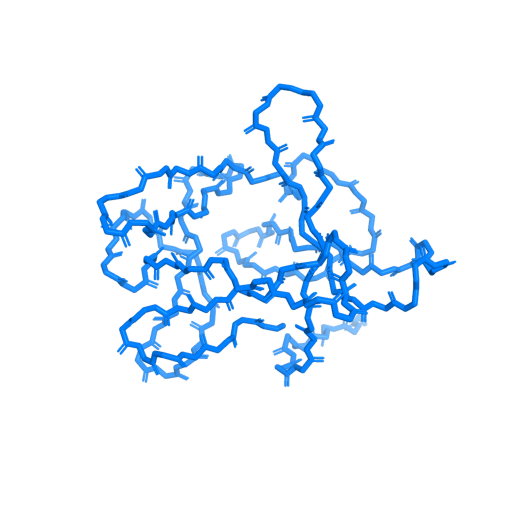n of thermal vibration and static disorder — in units of Å². High B-factors mark flexible loops or poorly resolved regions; low B-factors mark the rigid, well-ordered core.

mmCIF coordinates. The mmCIF block holds the 3D Cartesian coordinates of each backbone atom (N, Cα, C, O) in ångströms. mmCIF is the PDB's canonical archive format — a tagged-loop text representation of the atomic model.

InterPro / GO / CATH / organism. Functional annotations link the protein to curated databases. InterPro entries identify conserved domains and families by matching the sequence against member-database signatures (Pfam, PROSITE, CDD, …). Gene Ontology (GO) terms describe molecular function, biological process, and cellular component in a controlled vocabulary. CATH places the structure in a hierarchical fold classification (Class/Architecture/Topology/Homologous-superfamily). The organism is the source species.

Rendered structure images. Structure images are PyMOL renders from six orthogonal camera directions. Cartoon representation draws helices as coils and strands as arrows; sticks shows the backbone as bonds; surface shows the solvent-excluded envelope. Rainbow coloring maps sequence position to hue (blue→red, N→C); chain coloring assigns a distinct color per polypeptide.

Sequence. This is the polypeptide sequence — one letter per residue, N-terminus first. Length ranges from a few dozen residues for small domains to over a thousand for large multi-domain proteins.

Secondary structure (8-state, DSSP). The SS8 string is DSSP's per-residue secondary-structure call. α-helix (H) means an i→i+4 H-bond ladder; β-strand (E) means the residue participates in a β-sheet; 3₁₀ (G) and π (I) are tighter and wider helices; T/S are turns/bends; '-' is loop.

Nearest PDB structures. Structural nearest neighbors (via Foldseek easy-search vs the PDB). Reported per hit: target PDB id, E-value, and alignment TM-score. A TM-score above ~0.5 is the conventional threshold for 'same fold'.